Protein AF-A0A7S4FH10-F1 (afdb_monomer_lite)

Structure (mmCIF, N/CA/C/O backbone):
data_AF-A0A7S4FH10-F1
#
_entry.id   AF-A0A7S4FH10-F1
#
loop_
_atom_site.group_PDB
_atom_site.id
_atom_site.type_symbol
_atom_site.label_atom_id
_atom_site.label_alt_id
_atom_site.label_comp_id
_atom_site.label_asym_id
_atom_site.label_entity_id
_atom_site.label_seq_id
_atom_site.pdbx_PDB_ins_code
_atom_site.Cartn_x
_atom_site.Cartn_y
_atom_site.Cartn_z
_atom_site.occupancy
_atom_site.B_iso_or_equiv
_atom_site.auth_seq_id
_atom_site.auth_comp_id
_atom_site.auth_asym_id
_atom_site.auth_atom_id
_atom_site.pdbx_PDB_model_num
ATOM 1 N N . GLY A 1 1 ? -3.503 -10.253 0.739 1.00 94.75 1 GLY A N 1
ATOM 2 C CA . GLY A 1 1 ? -2.880 -11.358 -0.025 1.00 94.75 1 GLY A CA 1
ATOM 3 C C . GLY A 1 1 ? -1.688 -10.827 -0.799 1.00 94.75 1 GLY A C 1
ATOM 4 O O . GLY A 1 1 ? -1.388 -9.661 -0.635 1.00 94.75 1 GLY A O 1
ATOM 5 N N . HIS A 1 2 ? -0.991 -11.627 -1.617 1.00 98.19 2 HIS A N 1
ATOM 6 C CA . HIS A 1 2 ? 0.242 -11.165 -2.287 1.00 98.19 2 HIS A CA 1
ATOM 7 C C . HIS A 1 2 ? 0.016 -9.920 -3.163 1.00 98.19 2 HIS A C 1
ATOM 9 O O . HIS A 1 2 ? 0.655 -8.897 -2.937 1.00 98.19 2 HIS A O 1
ATOM 15 N N . TYR A 1 3 ? -0.939 -9.991 -4.094 1.00 98.62 3 TYR A N 1
ATOM 16 C CA . TYR A 1 3 ? -1.255 -8.902 -5.018 1.00 98.62 3 TYR A CA 1
ATOM 17 C C . TYR A 1 3 ? -2.074 -7.770 -4.365 1.00 98.62 3 TYR A C 1
ATOM 19 O O . TYR A 1 3 ? -2.993 -8.053 -3.578 1.00 98.62 3 TYR A O 1
ATOM 27 N N . PRO A 1 4 ? -1.795 -6.499 -4.708 1.00 98.56 4 PRO A N 1
ATOM 28 C CA . PRO A 1 4 ? -2.527 -5.352 -4.192 1.00 98.56 4 PRO A CA 1
ATOM 29 C C . PRO A 1 4 ? -3.877 -5.168 -4.886 1.00 98.56 4 PRO A C 1
ATOM 31 O O . PRO A 1 4 ? -3.986 -5.281 -6.107 1.00 98.56 4 PRO A O 1
ATOM 34 N N . VAL A 1 5 ? -4.911 -4.815 -4.114 1.00 98.56 5 VAL A N 1
ATOM 35 C CA . VAL A 1 5 ? -6.137 -4.233 -4.692 1.00 98.56 5 VAL A CA 1
ATOM 36 C C . VAL A 1 5 ? -5.778 -2.882 -5.306 1.00 98.56 5 VAL A C 1
ATOM 38 O O . VAL A 1 5 ? -5.976 -2.675 -6.499 1.00 98.56 5 VAL A O 1
ATOM 41 N N . TRP A 1 6 ? -5.161 -2.015 -4.503 1.00 98.50 6 TRP A N 1
ATOM 42 C CA . TRP A 1 6 ? -4.591 -0.752 -4.941 1.00 98.50 6 TRP A CA 1
ATOM 43 C C . TRP A 1 6 ? -3.109 -0.698 -4.623 1.00 98.50 6 TRP A C 1
ATOM 45 O O . TRP A 1 6 ? -2.692 -1.042 -3.519 1.00 98.50 6 TRP A O 1
ATOM 55 N N . SER A 1 7 ? -2.337 -0.218 -5.586 1.00 98.38 7 SER A N 1
ATOM 56 C CA . SER A 1 7 ? -0.946 0.168 -5.417 1.00 98.38 7 SER A CA 1
ATOM 57 C C . SER A 1 7 ? -0.668 1.338 -6.348 1.00 98.38 7 SER A C 1
ATOM 59 O O . SER A 1 7 ? -1.258 1.433 -7.426 1.00 98.38 7 SER A O 1
ATOM 61 N N . VAL A 1 8 ? 0.214 2.231 -5.914 1.00 98.25 8 VAL A N 1
ATOM 62 C CA . VAL A 1 8 ? 0.685 3.366 -6.718 1.00 98.25 8 VAL A CA 1
ATOM 63 C C . VAL A 1 8 ? 1.987 3.055 -7.453 1.00 98.25 8 VAL A C 1
ATOM 65 O O . VAL A 1 8 ? 2.448 3.880 -8.234 1.00 98.25 8 VAL A O 1
ATOM 68 N N . CYS A 1 9 ? 2.576 1.884 -7.213 1.00 96.69 9 CYS A N 1
ATOM 69 C CA . CYS A 1 9 ? 3.912 1.519 -7.675 1.00 96.69 9 CYS A CA 1
ATOM 70 C C . CYS A 1 9 ? 3.884 0.834 -9.043 1.00 96.69 9 CYS A C 1
ATOM 72 O O . CYS A 1 9 ? 2.881 0.920 -9.747 1.00 96.69 9 CYS A O 1
ATOM 74 N N . GLN A 1 10 ? 4.986 0.214 -9.463 1.00 97.38 10 GLN A N 1
ATOM 75 C CA . GLN A 1 10 ? 5.198 -0.209 -10.848 1.00 97.38 10 GLN A CA 1
ATOM 76 C C . GLN A 1 10 ? 4.116 -1.151 -11.401 1.00 97.38 10 GLN A C 1
ATOM 78 O O . GLN A 1 10 ? 3.657 -0.928 -12.522 1.00 97.38 10 GLN A O 1
ATOM 83 N N . HIS A 1 11 ? 3.683 -2.173 -10.656 1.00 98.00 11 HIS A N 1
ATOM 84 C CA . HIS A 1 11 ? 2.600 -3.057 -11.102 1.00 98.00 11 HIS A CA 1
ATOM 85 C C . HIS A 1 11 ? 1.225 -2.408 -10.938 1.00 98.00 11 HIS A C 1
ATOM 87 O O . HIS A 1 11 ? 0.372 -2.546 -11.817 1.00 98.00 11 HIS A O 1
ATOM 93 N N . GLY A 1 12 ? 1.017 -1.673 -9.845 1.00 98.31 12 GLY A N 1
ATOM 94 C CA . GLY A 1 12 ? -0.195 -0.893 -9.637 1.00 98.31 12 GLY A CA 1
ATOM 95 C C . GLY A 1 12 ? -1.416 -1.738 -9.241 1.00 98.31 12 GLY A C 1
ATOM 96 O O . GLY A 1 12 ? -1.280 -2.806 -8.638 1.00 98.31 12 GLY A O 1
ATOM 97 N N . PRO A 1 13 ? -2.644 -1.257 -9.512 1.00 98.56 13 PRO A N 1
ATOM 98 C CA . PRO A 1 13 ? -3.870 -1.937 -9.099 1.00 98.56 13 PRO A CA 1
ATOM 99 C C . PRO A 1 13 ? -4.077 -3.285 -9.799 1.00 98.56 13 PRO A C 1
ATOM 101 O O . PRO A 1 13 ? -4.083 -3.372 -11.029 1.00 98.56 13 PRO A O 1
ATOM 104 N N . THR A 1 14 ? -4.382 -4.340 -9.039 1.00 98.75 14 THR A N 1
ATOM 105 C CA . THR A 1 14 ? -4.757 -5.629 -9.641 1.00 98.75 14 THR A CA 1
ATOM 106 C C . THR A 1 14 ? -6.233 -5.613 -10.020 1.00 98.75 14 THR A C 1
ATOM 108 O O . THR A 1 14 ? -7.106 -5.811 -9.172 1.00 98.75 14 THR A O 1
ATOM 111 N N . ARG A 1 15 ? -6.533 -5.427 -11.312 1.00 98.31 15 ARG A N 1
ATOM 112 C CA . ARG A 1 15 ? -7.907 -5.236 -11.817 1.00 98.31 15 ARG A CA 1
ATOM 113 C C . ARG A 1 15 ? -8.909 -6.283 -11.321 1.00 98.31 15 ARG A C 1
ATOM 115 O O . ARG A 1 15 ? -9.987 -5.927 -10.860 1.00 98.31 15 ARG A O 1
ATOM 122 N N . ALA A 1 16 ? -8.539 -7.563 -11.346 1.00 98.56 16 ALA A N 1
ATOM 123 C CA . ALA A 1 16 ? -9.414 -8.637 -10.876 1.00 98.56 16 ALA A CA 1
ATOM 124 C C . ALA A 1 16 ? -9.790 -8.499 -9.387 1.00 98.56 16 ALA A C 1
ATOM 126 O O . ALA A 1 16 ? -10.906 -8.846 -9.003 1.00 98.56 16 ALA A O 1
ATOM 127 N N . LEU A 1 17 ? -8.886 -7.977 -8.550 1.00 98.69 17 LEU A N 1
ATOM 128 C CA . LEU A 1 17 ? -9.147 -7.735 -7.131 1.00 98.69 17 LEU A CA 1
ATOM 129 C C . LEU A 1 17 ? -9.987 -6.473 -6.918 1.00 98.69 17 LEU A C 1
ATOM 131 O O . LEU A 1 17 ? -10.885 -6.487 -6.078 1.00 98.69 17 LEU A O 1
ATOM 135 N N . VAL A 1 18 ? -9.762 -5.420 -7.707 1.00 98.38 18 VAL A N 1
ATOM 136 C CA . VAL A 1 18 ? -10.626 -4.226 -7.717 1.00 98.38 18 VAL A CA 1
ATOM 137 C C . VAL A 1 18 ? -12.063 -4.597 -8.093 1.00 98.38 18 VAL A C 1
ATOM 139 O O . VAL A 1 18 ? -13.002 -4.150 -7.443 1.00 98.38 18 VAL A O 1
ATOM 142 N N . ASP A 1 19 ? -12.248 -5.451 -9.099 1.00 98.62 19 ASP A N 1
ATOM 143 C CA . ASP A 1 19 ? -13.584 -5.794 -9.594 1.00 98.62 19 ASP A CA 1
ATOM 144 C C . ASP A 1 19 ? -14.316 -6.810 -8.705 1.00 98.62 19 ASP A C 1
ATOM 146 O O . ASP A 1 19 ? -15.542 -6.771 -8.606 1.00 98.62 19 ASP A O 1
ATOM 150 N N . ARG A 1 20 ? -13.593 -7.747 -8.073 1.00 98.44 20 ARG A N 1
ATOM 151 C CA . ARG A 1 20 ? -14.214 -8.898 -7.386 1.00 98.44 20 ARG A CA 1
ATOM 152 C C . ARG A 1 20 ? -14.024 -8.907 -5.878 1.00 98.44 20 ARG A C 1
ATOM 154 O O . ARG A 1 20 ? -14.930 -9.327 -5.166 1.00 98.44 20 ARG A O 1
ATOM 161 N N . LEU A 1 21 ? -12.864 -8.477 -5.385 1.00 98.44 21 LEU A N 1
ATOM 162 C CA . LEU A 1 21 ? -12.539 -8.539 -3.960 1.00 98.44 21 LEU A CA 1
ATOM 163 C C . LEU A 1 21 ? -12.952 -7.257 -3.234 1.00 98.44 21 LEU A C 1
ATOM 165 O O . LEU A 1 21 ? -13.638 -7.342 -2.219 1.00 98.44 21 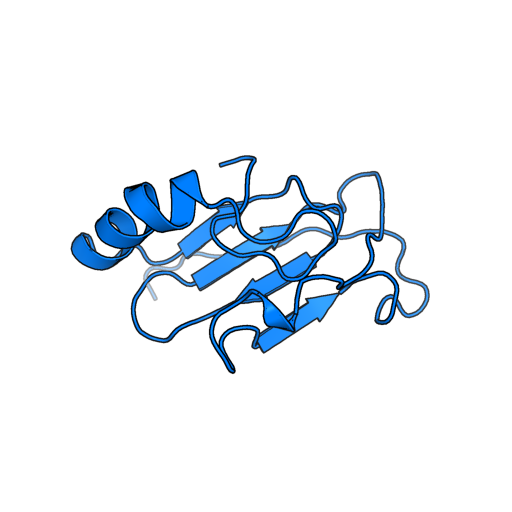LEU A O 1
ATOM 169 N N . LYS A 1 22 ? -12.596 -6.081 -3.762 1.00 98.06 22 LYS A N 1
ATOM 170 C CA . LYS A 1 22 ? -12.932 -4.783 -3.153 1.00 98.06 22 LYS A CA 1
ATOM 171 C C . LYS A 1 22 ? -14.420 -4.654 -2.780 1.00 98.06 22 LYS A C 1
ATOM 173 O O . LYS A 1 22 ? -14.676 -4.308 -1.629 1.00 98.06 22 LYS A O 1
ATOM 178 N N . PRO A 1 23 ? -15.399 -5.004 -3.644 1.00 98.12 23 PRO A N 1
ATOM 179 C CA . PRO A 1 23 ? -16.814 -4.910 -3.274 1.00 98.12 23 PRO A CA 1
ATOM 180 C C . PRO A 1 23 ? -17.191 -5.776 -2.066 1.00 98.12 23 PRO A C 1
ATOM 182 O O . PRO A 1 23 ? -18.079 -5.414 -1.299 1.00 98.12 23 PRO A O 1
ATOM 185 N N . LEU A 1 24 ? -16.519 -6.917 -1.879 1.00 98.31 24 LEU A N 1
ATOM 186 C CA . LEU A 1 24 ? -16.728 -7.785 -0.721 1.00 98.31 24 LEU A CA 1
ATOM 187 C C . LEU A 1 24 ? -16.109 -7.173 0.537 1.00 98.31 24 LEU A C 1
ATOM 189 O O . LEU A 1 24 ? -16.757 -7.156 1.579 1.00 98.31 24 LEU A O 1
ATOM 193 N N . LEU A 1 25 ? -14.891 -6.632 0.438 1.00 98.12 25 LEU A N 1
ATOM 194 C CA . LEU A 1 25 ? -14.232 -5.965 1.564 1.00 98.12 25 LEU A CA 1
ATOM 195 C C . LEU A 1 25 ? -15.064 -4.782 2.080 1.00 98.12 25 LEU A C 1
ATOM 197 O O . LEU A 1 25 ? -15.224 -4.624 3.288 1.00 98.12 25 LEU A O 1
ATOM 201 N N . GLU A 1 26 ? -15.633 -3.995 1.163 1.00 97.62 26 GLU A N 1
ATOM 202 C CA . GLU A 1 26 ? -16.533 -2.882 1.484 1.00 97.62 26 GLU A CA 1
ATOM 203 C C . GLU A 1 26 ? -17.855 -3.372 2.087 1.00 97.62 26 GLU A C 1
ATOM 205 O O . GLU A 1 26 ? -18.266 -2.881 3.137 1.00 97.62 26 GLU A O 1
ATOM 210 N N . ARG A 1 27 ? -18.499 -4.378 1.474 1.00 98.00 27 ARG A N 1
ATOM 211 C CA . ARG A 1 27 ? -19.770 -4.948 1.958 1.00 98.00 27 ARG A CA 1
ATOM 212 C C . ARG A 1 27 ? -19.671 -5.487 3.384 1.00 98.00 27 ARG A C 1
ATOM 214 O O . ARG A 1 27 ? -20.636 -5.379 4.131 1.00 98.00 27 ARG A O 1
ATOM 221 N N . TYR A 1 28 ? -18.549 -6.110 3.729 1.00 97.75 28 TYR A N 1
ATOM 222 C CA . TYR A 1 28 ? -18.352 -6.748 5.031 1.00 97.75 28 TYR A CA 1
ATOM 223 C C . TYR A 1 28 ? -17.561 -5.885 6.019 1.00 97.75 28 TYR A C 1
ATOM 225 O O . TYR A 1 28 ? -17.120 -6.399 7.042 1.00 97.75 28 TYR A O 1
ATOM 233 N N . HIS A 1 29 ? -17.401 -4.586 5.737 1.00 96.75 29 HIS A N 1
ATOM 234 C CA . HIS A 1 29 ? -16.770 -3.620 6.642 1.00 96.75 29 HIS A CA 1
ATOM 235 C C . HIS A 1 29 ? -15.385 -4.060 7.141 1.00 96.75 29 HIS A C 1
ATOM 237 O O . HIS A 1 29 ? -15.048 -3.897 8.312 1.00 96.75 29 HIS A O 1
ATOM 243 N N . ILE A 1 30 ? -14.577 -4.639 6.251 1.00 97.69 30 ILE A N 1
ATOM 244 C CA . ILE A 1 30 ? -13.213 -5.043 6.591 1.00 97.69 30 ILE A CA 1
ATOM 245 C C . ILE A 1 30 ? -12.386 -3.799 6.934 1.00 97.69 30 ILE A C 1
ATOM 247 O O . ILE A 1 30 ? -12.415 -2.814 6.203 1.00 97.69 30 ILE A O 1
ATOM 251 N N . THR A 1 31 ? -11.619 -3.859 8.024 1.00 97.00 31 THR A N 1
ATOM 252 C CA . THR A 1 31 ? -10.802 -2.734 8.510 1.00 97.00 31 THR A CA 1
ATOM 253 C C . THR A 1 31 ? -9.609 -2.434 7.603 1.00 97.00 31 THR A C 1
ATOM 255 O O . THR A 1 31 ? -9.284 -1.276 7.348 1.00 97.00 31 THR A O 1
ATOM 258 N N . GLY A 1 32 ? -8.940 -3.475 7.101 1.00 96.69 32 GLY A N 1
ATOM 259 C CA . GLY A 1 32 ? -7.724 -3.331 6.309 1.00 96.69 32 GLY A CA 1
ATOM 260 C C . GLY A 1 32 ? -7.450 -4.523 5.395 1.00 96.69 32 GLY A C 1
ATOM 261 O O . GLY A 1 32 ? -7.774 -5.663 5.725 1.00 96.69 32 GLY A O 1
ATOM 262 N N . TYR A 1 33 ? -6.829 -4.259 4.248 1.00 98.38 33 TYR A N 1
ATOM 263 C CA . TYR A 1 33 ? -6.303 -5.260 3.327 1.00 98.38 33 TYR A CA 1
ATOM 264 C C . TYR A 1 33 ? -4.805 -5.041 3.137 1.00 98.38 33 TYR A C 1
ATOM 266 O O .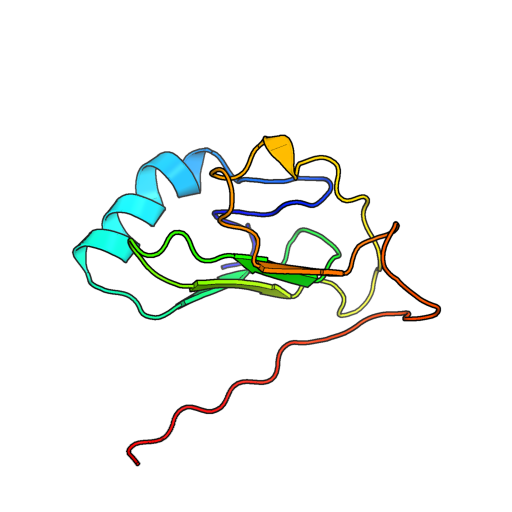 TYR A 1 33 ? -4.372 -3.983 2.684 1.00 98.38 33 TYR A O 1
ATOM 274 N N . MET A 1 34 ? -4.022 -6.065 3.460 1.00 98.25 34 MET A N 1
ATOM 275 C CA . MET A 1 34 ? -2.568 -6.033 3.333 1.00 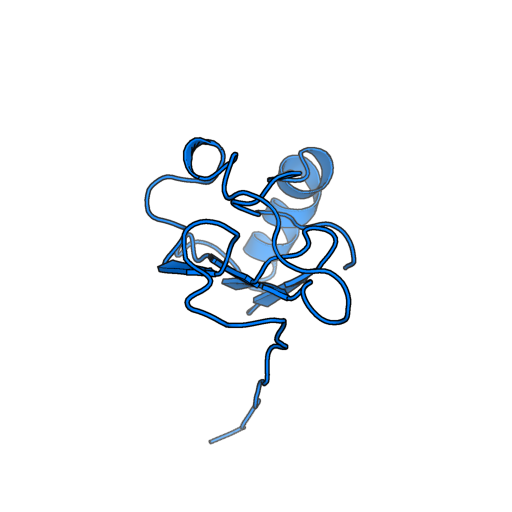98.25 34 MET A CA 1
ATOM 276 C C . MET A 1 34 ? -2.092 -6.808 2.115 1.00 98.25 34 MET A C 1
ATOM 278 O O . MET A 1 34 ? -2.597 -7.900 1.816 1.00 98.25 34 MET A O 1
ATOM 282 N N . SER A 1 35 ? -1.075 -6.263 1.461 1.00 98.56 35 SER A N 1
ATOM 283 C CA . SER A 1 35 ? -0.432 -6.854 0.293 1.00 98.56 35 SER A CA 1
ATOM 284 C C . SER A 1 35 ? 1.035 -6.485 0.168 1.00 98.56 35 SER A C 1
ATOM 286 O O . SER A 1 35 ? 1.519 -5.614 0.878 1.00 98.56 35 SER A O 1
ATOM 288 N N . GLY A 1 36 ? 1.729 -7.160 -0.742 1.00 97.31 36 GLY A N 1
ATOM 289 C CA . GLY A 1 36 ? 3.066 -6.796 -1.194 1.00 97.31 36 GLY A CA 1
ATOM 290 C C . GLY A 1 36 ? 3.050 -6.751 -2.715 1.00 97.31 36 GLY A C 1
ATOM 291 O O . GLY A 1 36 ? 2.295 -5.967 -3.290 1.00 97.31 36 GLY A O 1
ATOM 292 N N . HIS A 1 37 ? 3.816 -7.655 -3.334 1.00 98.06 37 HIS A N 1
ATOM 293 C CA . HIS A 1 37 ? 4.022 -7.785 -4.782 1.00 98.06 37 HIS A CA 1
ATOM 294 C C . HIS A 1 37 ? 4.758 -6.598 -5.405 1.00 98.06 37 HIS A C 1
ATOM 296 O O . HIS A 1 37 ? 5.827 -6.784 -5.974 1.00 98.06 37 HIS A O 1
ATOM 302 N N . ASP A 1 38 ? 4.235 -5.387 -5.244 1.00 97.50 38 ASP A N 1
ATOM 303 C CA . ASP A 1 38 ? 4.990 -4.184 -5.556 1.00 97.50 38 ASP A CA 1
ATOM 304 C C . ASP A 1 38 ? 6.069 -3.957 -4.499 1.00 97.50 38 ASP A C 1
ATOM 306 O O . ASP A 1 38 ? 5.781 -3.881 -3.304 1.00 97.50 38 ASP A O 1
ATOM 310 N N . HIS A 1 39 ? 7.316 -3.818 -4.947 1.00 96.81 39 HIS A N 1
ATOM 311 C CA . HIS A 1 39 ? 8.471 -3.548 -4.095 1.00 96.81 39 HIS A CA 1
ATOM 312 C C . HIS A 1 39 ? 8.536 -2.068 -3.704 1.00 96.81 39 HIS A C 1
ATOM 314 O O . HIS A 1 39 ? 9.448 -1.331 -4.069 1.00 96.81 39 HIS A O 1
ATOM 320 N N . CYS A 1 40 ? 7.516 -1.625 -2.979 1.00 96.06 40 CYS A N 1
ATOM 321 C CA . CYS A 1 40 ? 7.388 -0.300 -2.391 1.00 96.06 40 CYS A CA 1
ATOM 322 C C . CYS A 1 40 ? 6.545 -0.392 -1.105 1.00 96.06 40 CYS A C 1
ATOM 324 O O . CYS A 1 40 ? 6.056 -1.468 -0.735 1.00 96.06 40 CYS A O 1
ATOM 326 N N . GLN A 1 41 ? 6.368 0.734 -0.419 1.00 97.25 41 GLN A N 1
ATOM 327 C CA . GLN A 1 41 ? 5.437 0.842 0.700 1.00 97.25 41 GLN A CA 1
ATOM 328 C C . GLN A 1 41 ? 4.350 1.860 0.353 1.00 97.25 41 GLN A C 1
ATOM 330 O O . GLN A 1 41 ? 4.644 2.911 -0.214 1.00 97.25 41 GLN A O 1
ATOM 335 N N . ALA A 1 42 ? 3.094 1.573 0.682 1.00 97.75 42 ALA A N 1
ATOM 336 C CA . ALA A 1 42 ? 2.002 2.518 0.469 1.00 97.75 42 ALA A CA 1
ATOM 337 C C . ALA A 1 42 ? 0.855 2.312 1.457 1.00 97.75 42 ALA A C 1
ATOM 339 O O . ALA A 1 42 ? 0.541 1.190 1.851 1.00 97.75 42 ALA A O 1
ATOM 340 N N . TYR A 1 43 ? 0.195 3.415 1.800 1.00 98.50 43 TYR A N 1
ATOM 341 C CA . TYR A 1 43 ? -1.058 3.439 2.538 1.00 98.50 43 TYR A CA 1
ATOM 342 C C . TYR A 1 43 ? -2.104 4.210 1.731 1.00 98.50 43 TYR A C 1
ATOM 344 O O . TYR A 1 43 ? -1.944 5.403 1.434 1.00 98.50 43 TYR A O 1
ATOM 352 N N . LEU A 1 44 ? -3.193 3.524 1.388 1.00 98.62 44 LEU A N 1
ATOM 353 C CA . LEU A 1 44 ? -4.315 4.092 0.654 1.00 98.62 44 LEU A CA 1
ATOM 354 C C . LEU A 1 44 ? -5.617 3.930 1.433 1.00 98.62 44 LEU A C 1
ATOM 356 O O . LEU A 1 44 ? -5.900 2.874 1.991 1.00 98.62 44 LEU A O 1
ATOM 360 N N . ASP A 1 45 ? -6.436 4.974 1.415 1.00 97.94 45 ASP A N 1
ATOM 361 C CA . ASP A 1 45 ? -7.746 5.006 2.054 1.00 97.94 45 ASP A CA 1
ATOM 362 C C . ASP A 1 45 ? -8.740 5.822 1.208 1.00 97.94 45 ASP A C 1
ATOM 364 O O . ASP A 1 45 ? -8.624 7.044 1.039 1.00 97.94 45 ASP A O 1
ATOM 368 N N . GLU A 1 46 ? -9.738 5.121 0.670 1.00 95.88 46 GLU A N 1
ATOM 369 C CA . GLU A 1 46 ? -10.841 5.682 -0.118 1.00 95.88 46 GLU A CA 1
ATOM 370 C C . GLU A 1 46 ? -11.984 6.246 0.744 1.00 95.88 46 GLU A C 1
ATOM 372 O O . GLU A 1 46 ? -12.924 6.829 0.201 1.00 95.88 46 GLU A O 1
ATOM 377 N N . ARG A 1 47 ? -11.938 6.070 2.072 1.00 92.94 47 ARG A N 1
ATOM 378 C CA . ARG A 1 47 ? -13.005 6.404 3.035 1.00 92.94 47 ARG A CA 1
ATOM 379 C C . ARG A 1 47 ? -14.338 5.697 2.775 1.00 92.94 47 ARG A C 1
ATOM 381 O O . ARG A 1 47 ? -15.394 6.184 3.174 1.00 92.94 47 ARG A O 1
ATOM 388 N N . ARG A 1 48 ? -14.304 4.574 2.054 1.00 87.69 48 ARG A N 1
ATOM 389 C CA . ARG A 1 48 ? -15.482 3.784 1.648 1.00 87.69 48 ARG A CA 1
ATOM 390 C C . ARG A 1 48 ? -15.337 2.286 1.928 1.00 87.69 48 ARG A C 1
ATOM 392 O O . ARG A 1 48 ? -16.231 1.520 1.588 1.00 87.69 48 ARG A O 1
ATOM 399 N N . GLY A 1 49 ? -14.236 1.878 2.553 1.00 91.38 49 GLY A N 1
ATOM 400 C CA . GLY A 1 49 ? -13.847 0.482 2.689 1.00 91.38 49 GLY A CA 1
ATOM 401 C C . GLY A 1 49 ? -12.633 0.302 3.597 1.00 91.38 49 GLY A C 1
ATOM 402 O O . GLY A 1 49 ? -12.359 1.189 4.407 1.00 91.38 49 GLY A O 1
ATOM 403 N N . PRO A 1 50 ? -11.901 -0.816 3.457 1.00 97.06 50 PRO A N 1
ATOM 404 C CA . PRO A 1 50 ? -10.679 -1.036 4.219 1.00 97.06 50 PRO A CA 1
ATOM 405 C C . PRO A 1 50 ? -9.606 -0.003 3.871 1.00 97.06 50 PRO A C 1
ATOM 407 O O . PRO A 1 50 ? -9.551 0.509 2.750 1.00 97.06 50 PRO A O 1
ATOM 410 N N . ALA A 1 51 ? -8.672 0.203 4.797 1.00 98.06 51 ALA A N 1
ATOM 411 C CA . ALA A 1 51 ? -7.365 0.734 4.439 1.00 98.06 51 ALA A CA 1
ATOM 412 C C . ALA A 1 51 ? -6.589 -0.302 3.608 1.00 98.06 51 ALA A C 1
ATOM 414 O O . ALA A 1 51 ? -6.555 -1.486 3.947 1.00 98.06 51 ALA A O 1
ATOM 415 N N . TYR A 1 52 ? -5.934 0.128 2.537 1.00 98.50 52 TYR A N 1
ATOM 416 C CA . TYR A 1 52 ? -5.082 -0.725 1.714 1.00 98.50 52 TYR A CA 1
ATOM 417 C C . TYR A 1 52 ? -3.621 -0.442 2.038 1.00 98.50 52 TYR A C 1
ATOM 419 O O . TYR A 1 52 ? -3.144 0.679 1.868 1.00 98.50 52 TYR A O 1
ATOM 427 N N . ILE A 1 53 ? -2.924 -1.469 2.515 1.00 98.62 53 ILE A N 1
ATOM 428 C CA . ILE A 1 53 ? -1.534 -1.387 2.957 1.00 98.62 53 ILE A CA 1
ATOM 429 C C . ILE A 1 53 ? -0.693 -2.237 2.008 1.00 98.62 53 ILE A C 1
ATOM 431 O O . ILE A 1 53 ? -0.884 -3.453 1.909 1.00 98.62 53 ILE A O 1
ATOM 435 N N . VAL A 1 54 ? 0.241 -1.600 1.310 1.00 98.38 54 VAL A N 1
ATOM 436 C CA . VAL A 1 54 ? 1.272 -2.279 0.522 1.00 98.38 54 VAL A CA 1
ATOM 437 C C . VAL A 1 54 ? 2.556 -2.257 1.335 1.00 98.38 54 VAL A C 1
ATOM 439 O O . VAL A 1 54 ? 3.037 -1.186 1.692 1.00 98.38 54 VAL A O 1
ATOM 442 N N . THR A 1 55 ? 3.087 -3.436 1.643 1.00 97.62 55 THR A N 1
ATOM 443 C CA . THR A 1 55 ? 4.341 -3.615 2.368 1.00 97.62 55 THR A CA 1
ATOM 444 C C . THR A 1 55 ? 5.221 -4.655 1.678 1.00 97.62 55 THR A C 1
ATOM 446 O O . THR A 1 55 ? 5.258 -5.829 2.039 1.00 97.62 55 THR A O 1
ATOM 449 N N . GLY A 1 56 ? 5.872 -4.238 0.589 1.00 97.06 56 GLY A N 1
ATOM 450 C CA . GLY A 1 56 ? 6.604 -5.139 -0.307 1.00 97.06 56 GLY A CA 1
ATOM 451 C C . GLY A 1 56 ? 8.118 -4.949 -0.346 1.00 97.06 56 GLY A C 1
ATOM 452 O O . GLY A 1 56 ? 8.764 -5.547 -1.196 1.00 97.06 56 GLY A O 1
ATOM 453 N N . THR A 1 57 ? 8.702 -4.151 0.552 1.00 95.56 57 THR A N 1
ATOM 454 C CA . THR A 1 57 ? 10.149 -3.837 0.551 1.00 95.56 57 THR A CA 1
ATOM 455 C C . THR A 1 57 ? 10.954 -4.632 1.581 1.00 95.56 57 THR A C 1
ATOM 457 O O . THR A 1 57 ? 11.863 -4.103 2.219 1.00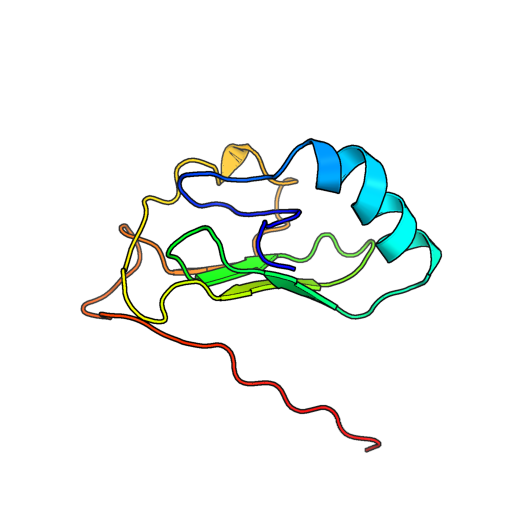 95.56 57 THR A O 1
ATOM 460 N N . GLY A 1 58 ? 10.614 -5.911 1.760 1.00 92.94 58 GLY A N 1
ATOM 461 C CA . GLY A 1 58 ? 11.319 -6.802 2.689 1.00 92.94 58 GLY A CA 1
ATOM 462 C C . GLY A 1 58 ? 12.686 -7.296 2.195 1.00 92.94 58 GLY A C 1
ATOM 463 O O . GLY A 1 58 ? 13.471 -7.773 3.005 1.00 92.94 58 GLY A O 1
ATOM 464 N N . ASP A 1 59 ? 12.959 -7.188 0.891 1.00 89.94 59 ASP A N 1
ATOM 465 C CA . ASP A 1 59 ? 14.222 -7.604 0.261 1.00 89.94 59 ASP A CA 1
ATOM 466 C C . ASP A 1 59 ? 14.618 -6.612 -0.843 1.00 89.94 59 ASP A C 1
ATOM 468 O O . ASP A 1 59 ? 15.553 -5.832 -0.691 1.00 89.94 59 ASP A O 1
ATOM 472 N N . ASN A 1 60 ? 13.832 -6.550 -1.921 1.00 87.25 60 ASN A N 1
ATOM 473 C CA . ASN A 1 60 ? 14.070 -5.622 -3.025 1.00 87.25 60 ASN A CA 1
ATOM 474 C C . ASN A 1 60 ? 13.326 -4.293 -2.814 1.00 87.25 60 ASN A C 1
ATOM 476 O O . ASN A 1 60 ? 12.167 -4.279 -2.394 1.00 87.25 60 ASN A O 1
ATOM 480 N N . CYS A 1 61 ? 13.982 -3.174 -3.131 1.00 86.06 61 CYS A N 1
ATOM 481 C CA . CYS A 1 61 ? 13.402 -1.831 -3.093 1.00 86.06 61 CYS A CA 1
ATOM 482 C C . CYS A 1 61 ? 14.201 -0.846 -3.980 1.00 86.06 61 CYS A C 1
ATOM 484 O O . CYS A 1 61 ? 15.401 -1.028 -4.163 1.00 86.06 61 CYS A O 1
ATOM 486 N N . CYS A 1 62 ? 13.602 0.205 -4.545 1.00 91.44 62 CYS A N 1
ATOM 487 C CA . CYS A 1 62 ? 12.161 0.451 -4.622 1.00 91.44 62 CYS A CA 1
ATOM 488 C C . CYS A 1 62 ? 11.704 0.615 -6.066 1.00 91.44 62 CYS A C 1
ATOM 490 O O . CYS A 1 62 ? 12.403 1.182 -6.898 1.00 91.44 62 CYS A O 1
ATOM 492 N N . TYR A 1 63 ? 10.512 0.095 -6.349 1.00 95.50 63 TYR A N 1
ATOM 493 C CA . TYR A 1 63 ? 9.832 0.299 -7.620 1.00 95.50 63 TYR A CA 1
ATOM 494 C C . TYR A 1 63 ? 9.368 1.751 -7.770 1.00 95.50 63 TYR A C 1
ATOM 496 O O . TYR A 1 63 ? 9.101 2.438 -6.782 1.00 95.50 63 TYR A O 1
ATOM 504 N N . GLU A 1 64 ? 9.256 2.199 -9.019 1.00 96.19 64 GLU A N 1
ATOM 505 C CA . GLU A 1 64 ? 8.768 3.532 -9.378 1.00 96.19 64 GLU A CA 1
ATOM 506 C C . GLU A 1 64 ? 7.271 3.691 -9.050 1.00 96.19 64 GLU A C 1
ATOM 508 O O . GLU A 1 64 ? 6.501 2.740 -9.229 1.00 96.19 64 GLU A O 1
ATOM 513 N N . PRO A 1 65 ? 6.801 4.882 -8.634 1.00 96.88 65 PRO A N 1
ATOM 514 C CA . PRO A 1 65 ? 5.387 5.157 -8.363 1.00 96.88 65 PRO A CA 1
ATOM 515 C C . PRO A 1 65 ? 4.580 5.430 -9.647 1.00 96.88 65 PRO A C 1
ATOM 517 O O . PRO A 1 65 ? 3.824 6.399 -9.759 1.00 96.88 65 PRO A O 1
ATOM 520 N N . SER A 1 66 ? 4.735 4.572 -10.656 1.00 98.12 66 SER A N 1
ATOM 521 C CA . SER A 1 66 ? 4.191 4.788 -12.003 1.00 98.12 66 SER A CA 1
ATOM 522 C C . SER A 1 66 ? 2.657 4.812 -12.069 1.00 98.12 66 SER A C 1
ATOM 524 O O . SER A 1 66 ? 2.094 5.308 -13.043 1.00 98.12 66 SER A O 1
ATOM 526 N N . ASN A 1 67 ? 1.965 4.320 -11.039 1.00 98.44 67 ASN A N 1
ATOM 527 C CA . ASN A 1 67 ? 0.513 4.148 -11.004 1.00 98.44 67 ASN A CA 1
ATOM 528 C C . ASN A 1 67 ? -0.203 5.083 -10.012 1.00 98.44 67 ASN A C 1
ATOM 530 O O . ASN A 1 67 ? -1.363 4.850 -9.674 1.00 98.44 67 ASN A O 1
ATOM 534 N N . LEU A 1 68 ? 0.423 6.192 -9.592 1.00 97.56 68 LEU A N 1
ATOM 535 C CA . LEU A 1 68 ? -0.235 7.236 -8.779 1.00 97.56 68 LEU A CA 1
ATOM 536 C C . LEU A 1 68 ? -1.556 7.746 -9.383 1.00 97.56 68 LEU A C 1
ATOM 538 O O . LEU A 1 68 ? -2.482 8.104 -8.659 1.00 97.56 68 LEU A O 1
ATOM 542 N N . HIS A 1 69 ? -1.654 7.771 -10.711 1.00 97.25 69 HIS A N 1
ATOM 543 C CA . HIS A 1 69 ? -2.843 8.206 -11.445 1.00 97.25 69 HIS A CA 1
ATOM 544 C C . HIS A 1 69 ? -3.905 7.102 -11.608 1.00 97.25 69 HIS A C 1
ATOM 546 O O . HIS A 1 69 ? -5.042 7.401 -11.967 1.00 97.25 69 HIS A O 1
ATOM 552 N N . ALA A 1 70 ? -3.541 5.837 -11.370 1.00 97.94 70 ALA A N 1
ATOM 553 C CA . ALA A 1 70 ? -4.400 4.671 -11.581 1.00 97.94 70 ALA A CA 1
ATOM 554 C C . ALA A 1 70 ? -5.189 4.265 -10.323 1.00 97.94 70 ALA A C 1
ATOM 556 O O . ALA A 1 70 ? -6.047 3.384 -10.383 1.00 97.94 70 ALA A O 1
ATOM 557 N N . VAL A 1 71 ? -4.920 4.909 -9.185 1.00 98.12 71 VAL A N 1
ATOM 558 C CA . VAL A 1 71 ? -5.693 4.749 -7.949 1.00 98.12 71 VAL A CA 1
ATOM 559 C C . VAL A 1 71 ? -6.757 5.850 -7.826 1.00 98.12 71 VAL A C 1
ATOM 561 O O . VAL A 1 71 ? -6.612 6.923 -8.418 1.00 98.12 71 VAL A O 1
ATOM 564 N N . PRO A 1 72 ? -7.833 5.643 -7.046 1.00 97.69 72 PRO A N 1
ATOM 565 C CA . PRO A 1 72 ? -8.861 6.661 -6.847 1.00 97.69 72 PRO A CA 1
ATOM 566 C C . PRO A 1 72 ? -8.269 7.983 -6.345 1.00 97.69 72 PRO A C 1
ATOM 568 O O . PRO A 1 72 ? -7.410 7.999 -5.457 1.00 97.69 72 PRO A O 1
ATOM 571 N N . LYS A 1 73 ? -8.731 9.109 -6.901 1.00 97.25 73 LYS A N 1
ATOM 572 C CA . LYS A 1 73 ? -8.176 10.438 -6.606 1.00 97.25 73 LYS A CA 1
ATOM 573 C C . LYS A 1 73 ? -8.182 10.724 -5.102 1.00 97.25 73 LYS A C 1
ATOM 575 O O . LYS A 1 73 ? -9.221 10.663 -4.450 1.00 97.25 73 LYS A O 1
ATOM 580 N N . GLY A 1 74 ? -7.013 11.074 -4.569 1.00 97.06 74 GLY A N 1
ATOM 581 C CA . GLY A 1 74 ? -6.832 11.401 -3.155 1.00 97.06 74 GLY A CA 1
ATOM 582 C C . GLY A 1 74 ? -6.884 10.200 -2.207 1.00 97.06 74 GLY A C 1
ATOM 583 O O . GLY A 1 74 ? -6.896 10.413 -0.997 1.00 97.06 74 GLY A O 1
ATOM 584 N N . SER A 1 75 ? -6.927 8.959 -2.708 1.00 97.94 75 SER A N 1
ATOM 585 C CA . SER A 1 75 ? -6.915 7.756 -1.860 1.00 97.94 75 SER A CA 1
ATOM 586 C C . SER A 1 75 ? -5.531 7.465 -1.279 1.00 97.94 75 SER A C 1
ATOM 588 O O . SER A 1 75 ? -5.436 7.142 -0.100 1.00 97.94 75 SER A O 1
ATOM 590 N N . CYS A 1 76 ? -4.458 7.651 -2.051 1.00 98.31 76 CYS A N 1
ATOM 591 C CA . CYS A 1 76 ? -3.086 7.522 -1.564 1.00 98.31 76 CYS A CA 1
ATOM 592 C C . CYS A 1 76 ? -2.788 8.606 -0.518 1.00 98.31 76 CYS A C 1
ATOM 594 O O . CYS A 1 76 ? -2.754 9.791 -0.854 1.00 98.31 76 CYS A O 1
ATOM 596 N N . LYS A 1 77 ? -2.598 8.212 0.748 1.00 98.12 77 LYS A N 1
ATOM 597 C CA . LYS A 1 77 ? -2.256 9.152 1.834 1.00 98.12 77 LYS A CA 1
ATOM 598 C C . LYS A 1 77 ? -0.760 9.214 2.082 1.00 98.12 77 LYS A C 1
ATOM 600 O O . LYS A 1 77 ? -0.263 10.244 2.521 1.00 98.12 77 LYS A O 1
ATOM 605 N N . TRP A 1 78 ? -0.066 8.114 1.816 1.00 97.62 78 TRP A N 1
ATOM 606 C CA . TRP A 1 78 ? 1.370 8.001 1.990 1.00 97.62 78 TRP A CA 1
ATOM 607 C C . TRP A 1 78 ? 1.919 6.898 1.087 1.00 97.62 78 TRP A C 1
ATOM 609 O O . TRP A 1 78 ? 1.254 5.883 0.870 1.00 97.62 78 TRP A O 1
ATOM 619 N N . TYR A 1 79 ? 3.130 7.093 0.577 1.00 97.00 79 TYR A N 1
ATOM 620 C CA . TYR A 1 79 ? 3.895 6.061 -0.107 1.00 97.00 79 TYR A CA 1
ATOM 621 C C . TYR A 1 79 ? 5.393 6.317 0.054 1.00 97.00 79 TYR A C 1
ATOM 623 O O . TYR A 1 79 ? 5.822 7.438 0.330 1.00 97.00 79 TYR A O 1
ATOM 631 N N . GLN A 1 80 ? 6.163 5.253 -0.126 1.00 95.56 80 GLN A N 1
ATOM 632 C CA . GLN A 1 80 ? 7.607 5.260 -0.242 1.00 95.56 80 GLN A CA 1
ATOM 633 C C . GLN A 1 80 ? 7.989 4.352 -1.412 1.00 95.56 80 GLN A C 1
ATOM 635 O O . GLN A 1 80 ? 7.769 3.138 -1.382 1.00 95.5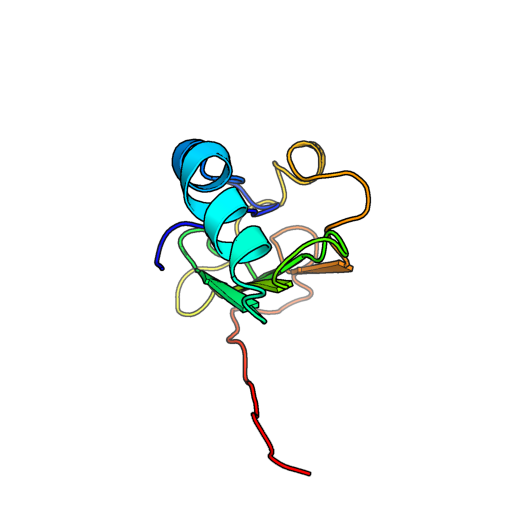6 80 GLN A O 1
ATOM 640 N N . ALA A 1 81 ? 8.540 4.973 -2.443 1.00 95.50 81 ALA A N 1
ATOM 641 C CA . ALA A 1 81 ? 8.901 4.403 -3.733 1.00 95.50 81 ALA A CA 1
ATOM 642 C C . ALA A 1 81 ? 10.247 4.993 -4.196 1.00 95.50 81 ALA A C 1
ATOM 644 O O . ALA A 1 81 ? 10.892 5.724 -3.443 1.00 95.50 81 ALA A O 1
ATOM 645 N N . ALA A 1 82 ? 10.685 4.683 -5.418 1.00 94.31 82 ALA A N 1
ATOM 646 C CA . ALA A 1 82 ? 11.975 5.139 -5.952 1.00 94.31 82 ALA A CA 1
ATOM 647 C C . ALA A 1 82 ? 12.201 6.667 -5.876 1.00 94.31 82 ALA A C 1
ATOM 649 O O . ALA A 1 82 ? 13.309 7.122 -5.608 1.00 94.31 82 ALA A O 1
ATOM 650 N N . ASP A 1 83 ? 11.148 7.466 -6.044 1.00 94.81 83 ASP A N 1
ATOM 651 C CA . ASP A 1 83 ? 11.196 8.936 -6.017 1.00 94.81 83 ASP A CA 1
ATOM 652 C C . ASP A 1 83 ? 11.166 9.551 -4.605 1.00 94.81 83 ASP A C 1
ATOM 654 O O . ASP A 1 83 ? 11.426 10.740 -4.421 1.00 94.81 83 ASP A O 1
ATOM 658 N N . THR A 1 84 ? 10.826 8.747 -3.601 1.00 94.00 84 THR A N 1
ATOM 659 C CA . THR A 1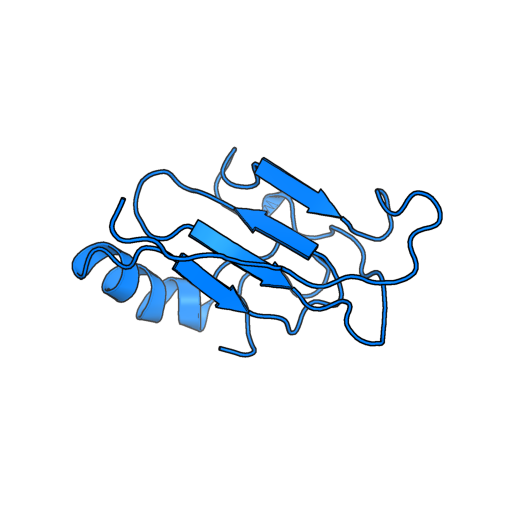 84 ? 10.555 9.168 -2.218 1.00 94.00 84 THR A CA 1
ATOM 660 C C . THR A 1 84 ? 11.439 8.428 -1.209 1.00 94.00 84 THR A C 1
ATOM 662 O O . THR A 1 84 ? 11.430 8.743 -0.016 1.00 94.00 84 THR A O 1
ATOM 665 N N . MET A 1 85 ? 12.254 7.471 -1.667 1.00 84.44 85 MET A N 1
ATOM 666 C CA . MET A 1 85 ? 13.219 6.737 -0.852 1.00 84.44 85 MET A CA 1
ATOM 667 C C . MET A 1 85 ? 14.445 7.610 -0.529 1.00 84.44 85 MET A C 1
ATOM 669 O O . MET A 1 85 ? 15.462 7.614 -1.211 1.00 84.44 85 MET A O 1
ATOM 673 N N . ASN A 1 86 ? 14.378 8.377 0.557 1.00 81.94 86 ASN A N 1
ATOM 674 C CA . ASN A 1 86 ? 15.509 9.180 1.031 1.00 81.94 86 ASN A CA 1
ATOM 675 C C . ASN A 1 86 ? 16.546 8.302 1.767 1.00 81.94 86 ASN A C 1
ATOM 677 O O . ASN A 1 86 ? 16.488 8.173 2.989 1.00 81.94 86 ASN A O 1
ATOM 681 N N . ASN A 1 87 ? 17.456 7.649 1.030 1.00 83.12 87 ASN A N 1
ATOM 682 C CA . ASN A 1 87 ? 18.461 6.696 1.551 1.00 83.12 87 ASN A CA 1
ATOM 683 C C . ASN A 1 87 ? 17.874 5.511 2.347 1.00 83.12 87 ASN A C 1
ATOM 685 O O . ASN A 1 87 ? 18.547 4.914 3.187 1.00 83.12 87 ASN A O 1
ATOM 689 N N . THR A 1 88 ? 16.606 5.174 2.112 1.00 79.69 88 THR A N 1
ATOM 690 C CA . THR A 1 88 ? 15.961 4.006 2.721 1.00 79.69 88 THR A CA 1
ATOM 691 C C . THR A 1 88 ? 16.116 2.804 1.799 1.00 79.69 88 THR A C 1
ATOM 693 O O . THR A 1 88 ? 15.825 2.914 0.615 1.00 79.69 88 THR A O 1
ATOM 696 N N . PHE A 1 89 ? 16.547 1.661 2.335 1.00 82.50 89 PHE A N 1
ATOM 697 C CA . PHE A 1 89 ? 16.841 0.453 1.545 1.00 82.50 89 PHE A CA 1
ATOM 698 C C . PHE A 1 89 ? 15.740 -0.612 1.601 1.00 82.50 89 PHE A C 1
ATOM 700 O O . PHE A 1 89 ? 15.818 -1.619 0.909 1.00 82.50 89 PHE A O 1
ATOM 707 N N . GLY A 1 90 ? 14.717 -0.408 2.429 1.00 90.12 90 GLY A N 1
ATOM 708 C CA . GLY A 1 90 ? 13.651 -1.375 2.642 1.00 90.12 90 GLY A CA 1
ATOM 709 C C . GLY A 1 90 ? 12.739 -0.957 3.785 1.00 90.12 90 GLY A C 1
ATOM 710 O O . GLY A 1 90 ? 12.859 0.143 4.324 1.00 90.12 90 GLY A O 1
ATOM 711 N N . GLY A 1 91 ? 11.812 -1.829 4.157 1.00 92.12 91 GLY A N 1
ATOM 712 C CA . GLY A 1 91 ? 10.862 -1.537 5.220 1.00 92.12 91 GLY A CA 1
ATOM 713 C C . GLY A 1 91 ? 9.795 -2.608 5.380 1.00 92.12 91 GLY A C 1
ATOM 714 O O . GLY A 1 91 ? 9.605 -3.482 4.535 1.00 92.12 91 GLY A O 1
ATOM 715 N N . PHE A 1 92 ? 9.077 -2.514 6.490 1.00 95.62 92 PHE A N 1
ATOM 716 C CA . PHE A 1 92 ? 7.943 -3.365 6.814 1.00 95.62 92 PHE A CA 1
ATOM 717 C C . PHE A 1 92 ? 6.880 -2.541 7.543 1.00 95.62 92 PHE A C 1
ATOM 719 O O . PHE A 1 92 ? 7.182 -1.505 8.138 1.00 95.62 92 PHE A O 1
ATOM 726 N N . ALA A 1 93 ? 5.635 -3.007 7.516 1.00 95.88 93 ALA A N 1
ATOM 727 C CA . ALA A 1 93 ? 4.566 -2.444 8.328 1.00 95.88 93 ALA A CA 1
ATOM 728 C C . ALA A 1 93 ? 4.521 -3.130 9.702 1.00 95.88 93 ALA A C 1
ATOM 730 O O . ALA A 1 93 ? 4.526 -4.357 9.793 1.00 95.88 93 ALA A O 1
ATOM 731 N N . SER A 1 94 ? 4.430 -2.334 10.767 1.00 96.44 94 SER A N 1
ATOM 732 C CA . SER A 1 94 ? 4.077 -2.802 12.110 1.00 96.44 94 SER A CA 1
ATOM 733 C C . SER A 1 94 ? 2.652 -2.362 12.426 1.00 96.44 94 SER A C 1
ATOM 735 O O . SER A 1 94 ? 2.264 -1.241 12.096 1.00 96.44 94 SER A O 1
ATOM 737 N N . MET A 1 95 ? 1.859 -3.241 13.035 1.00 94.06 95 MET A N 1
ATOM 738 C CA . MET A 1 95 ? 0.468 -2.959 13.384 1.00 94.06 95 MET A CA 1
ATOM 739 C C . MET A 1 95 ? 0.162 -3.502 14.769 1.00 94.06 95 MET A C 1
ATOM 741 O O . MET A 1 95 ? 0.622 -4.581 15.141 1.00 94.06 95 MET A O 1
ATOM 745 N N . THR A 1 96 ? -0.695 -2.779 15.478 1.00 96.31 96 THR A N 1
ATOM 746 C CA . THR A 1 96 ? -1.194 -3.165 16.794 1.00 96.31 96 THR A CA 1
ATOM 747 C C . THR A 1 96 ? -2.714 -3.123 16.752 1.00 96.31 96 THR A C 1
ATOM 749 O O . THR A 1 96 ? -3.291 -2.142 16.289 1.00 96.31 96 THR A O 1
ATOM 752 N N . ALA A 1 97 ? -3.357 -4.187 17.227 1.00 94.69 97 ALA A N 1
ATOM 753 C CA . ALA A 1 97 ? -4.793 -4.223 17.467 1.00 94.69 97 ALA A CA 1
ATOM 754 C C . ALA A 1 97 ? -5.017 -4.283 18.978 1.00 94.69 97 ALA A C 1
ATOM 756 O O . ALA A 1 97 ? -4.480 -5.167 19.648 1.00 94.69 97 ALA A O 1
ATOM 757 N N . THR A 1 98 ? -5.782 -3.335 19.505 1.00 94.62 98 THR A N 1
ATOM 758 C CA . THR A 1 98 ? -6.099 -3.219 20.930 1.00 94.62 98 THR A CA 1
ATOM 759 C C . THR A 1 98 ? -7.608 -3.291 21.126 1.00 94.62 98 THR A C 1
ATOM 761 O O . THR A 1 98 ? -8.381 -3.056 20.198 1.00 94.62 98 THR A O 1
ATOM 764 N N . THR A 1 99 ? -8.032 -3.648 22.334 1.00 93.75 99 THR A N 1
ATOM 765 C CA . THR A 1 99 ? -9.438 -3.559 22.767 1.00 93.75 99 THR A CA 1
ATOM 766 C C . THR A 1 99 ? -9.748 -2.251 23.493 1.00 93.75 99 THR A C 1
ATOM 768 O O . THR A 1 99 ? -10.895 -2.042 23.877 1.00 93.75 99 THR A O 1
ATOM 771 N N . GLU A 1 100 ? -8.711 -1.448 23.749 1.00 63.19 100 GLU A N 1
ATOM 772 C CA . GLU A 1 100 ? -8.768 -0.156 24.444 1.00 63.19 100 GLU A CA 1
ATOM 773 C C . GLU A 1 100 ? -9.418 0.938 23.597 1.00 63.19 100 GLU A C 1
ATOM 775 O O . GLU A 1 100 ? -9.112 0.996 22.381 1.00 63.19 100 GLU A O 1
#

Secondary structure (DSSP, 8-state):
--S-SS-SSSS---HHHHHHTHHHHHHTT-SEEEE-SSSSEEEE--SSSPEEEEE--SSS-----TTTTTSPTT-EEEEE-TTT-SS-------------

Radius of gyration: 13.11 Å; chains: 1; bounding box: 38×23×36 Å

Organism: NCBI:txid73025

Sequence (100 aa):
GHYPVWSVCQHGPTRALVDRLKPLLERYHITGYMSGHDHCQAYLDERRGPAYIVTGTGDNCCYEPSNLHAVPKGSCKWYQAADTMNNTFGGFASMTATTE

pLDDT: mean 95.52, std 5.18, range [63.19, 98.75]

Foldseek 3Di:
DAAFCADLFDVGHDVVCVVPVQVVQLVVQPAEDEYENALWWWWFAPVRGHIYTYFHFPPADATHSNRNVVDPPPRTPDIGHPVRCPVPRHDGDDDDDDPD

InterPro domains:
  IPR029052 Metallo-dependent phosphatase-like [G3DSA:3.60.21.10] (1-100)
  IPR029052 Metallo-dependent phosphatase-like [SSF56300] (1-89)
  IPR051558 Metallophosphoesterase Purple Acid Phosphatase [PTHR10161] (1-98)